Protein AF-A0A9D2GCF8-F1 (afdb_monomer_lite)

pLDDT: mean 75.73, std 9.66, range [48.28, 87.31]

Secondary structure (DSSP, 8-state):
-HHHHHHHHHHHHHHHHHHHHHHHHHHHHHHHHHHHHHHHHTT-TTTHHHHHHHHHHHHHHHHHHHTTTS-HHHHHHHHHHHHHHHHHHHHHHHHHHTT--

Sequence (101 aa):
VGILIMIFRLEIALVILPSLIGVAVVASAALCIMASLRYRELRVSSWWLPLIAGAVALTVAILIFLNLSSTVSLLTRIIGFYCIIFSGIRFGECCTVKKYL

Foldseek 3Di:
DVVVVVVVVVVVCLLVVLLVVLVVLLVQLVVLLVQLVVCVVVVQPVSCLSNVLSVLSNVLSVVSVVCSVPDPVVNVVSVVVNVVVSVVSVVVVVVSVVVVD

Structure (mmCIF, N/CA/C/O backbone):
data_AF-A0A9D2GCF8-F1
#
_entry.id   AF-A0A9D2GCF8-F1
#
loop_
_atom_site.group_PDB
_atom_site.id
_atom_site.type_symbol
_atom_site.label_atom_id
_atom_site.label_alt_id
_atom_site.label_comp_id
_atom_site.label_asym_id
_atom_site.label_entity_id
_atom_site.label_seq_id
_atom_site.pdbx_PDB_ins_code
_atom_site.Cartn_x
_atom_site.Cartn_y
_atom_site.Cartn_z
_atom_site.occupancy
_atom_site.B_iso_or_equiv
_atom_site.auth_seq_id
_atom_site.auth_comp_id
_atom_site.auth_asym_id
_atom_site.auth_atom_id
_atom_site.pdbx_PDB_model_num
ATOM 1 N N . VAL A 1 1 ? -18.635 3.786 36.631 1.00 55.50 1 VAL A N 1
ATOM 2 C CA . VAL A 1 1 ? -18.208 4.909 35.754 1.00 55.50 1 VAL A CA 1
ATOM 3 C C . VAL A 1 1 ? -16.854 4.648 35.091 1.00 55.50 1 VAL A C 1
ATOM 5 O O . VAL A 1 1 ? -16.808 4.675 33.872 1.00 55.50 1 VAL A O 1
ATOM 8 N N . GLY A 1 2 ? -15.787 4.302 35.830 1.00 55.91 2 GLY A N 1
ATOM 9 C CA . GLY A 1 2 ? -14.452 4.059 35.240 1.00 55.91 2 GLY A CA 1
ATOM 10 C C . GLY A 1 2 ? -14.394 2.982 34.142 1.00 55.91 2 GLY A C 1
ATOM 11 O O . GLY A 1 2 ? -13.805 3.212 33.093 1.00 55.91 2 GLY A O 1
ATOM 12 N N . ILE A 1 3 ? -15.084 1.852 34.328 1.00 58.22 3 ILE A N 1
ATOM 13 C CA . ILE A 1 3 ? -15.137 0.752 33.341 1.00 58.22 3 ILE A CA 1
ATOM 14 C C . ILE A 1 3 ? -15.887 1.178 32.065 1.00 58.22 3 ILE A C 1
ATOM 16 O O . ILE A 1 3 ? -15.473 0.846 30.960 1.00 58.22 3 ILE A O 1
ATOM 20 N N . LEU A 1 4 ? -16.941 1.989 32.206 1.00 53.59 4 LEU A N 1
ATOM 21 C CA . LEU A 1 4 ? -17.737 2.499 31.083 1.00 53.59 4 LEU A CA 1
ATOM 22 C C . LEU A 1 4 ? -16.925 3.468 30.205 1.00 53.59 4 LEU A C 1
ATOM 24 O O . LEU A 1 4 ? -17.010 3.414 28.983 1.00 53.59 4 LEU A O 1
ATOM 28 N N . ILE A 1 5 ? -16.090 4.311 30.828 1.00 57.88 5 ILE A N 1
ATOM 29 C CA . ILE A 1 5 ? -15.179 5.237 30.133 1.00 57.88 5 ILE A CA 1
ATOM 30 C C . ILE A 1 5 ? -14.074 4.467 29.394 1.00 57.88 5 ILE A C 1
ATOM 32 O O . ILE A 1 5 ? -13.685 4.848 28.289 1.00 57.88 5 ILE A O 1
ATOM 36 N N . MET A 1 6 ? -13.583 3.372 29.981 1.00 55.50 6 MET A N 1
ATOM 37 C CA . MET A 1 6 ? -12.583 2.505 29.352 1.00 55.50 6 MET A CA 1
ATOM 38 C C . MET A 1 6 ? -13.138 1.802 28.107 1.00 55.50 6 MET A C 1
ATOM 40 O O . MET A 1 6 ? -12.463 1.781 27.082 1.00 55.50 6 MET A O 1
ATOM 44 N N . ILE A 1 7 ? -14.376 1.301 28.169 1.00 61.22 7 ILE A N 1
ATOM 45 C CA . ILE A 1 7 ? -15.059 0.659 27.033 1.00 61.22 7 ILE A CA 1
ATOM 46 C C . ILE A 1 7 ? -15.304 1.670 25.906 1.00 61.22 7 ILE A C 1
ATOM 48 O O . ILE A 1 7 ? -14.972 1.389 24.758 1.00 61.22 7 ILE A O 1
ATOM 52 N N . PHE A 1 8 ? -15.770 2.881 26.233 1.00 59.38 8 PHE A N 1
ATOM 53 C CA . PHE A 1 8 ? -15.999 3.931 25.234 1.00 59.38 8 PHE A CA 1
ATOM 54 C C . PHE A 1 8 ? -14.710 4.342 24.509 1.00 59.38 8 PHE A C 1
ATOM 56 O O . PHE A 1 8 ? -14.697 4.518 23.292 1.00 59.38 8 PHE A O 1
ATOM 63 N N . ARG A 1 9 ? -13.588 4.463 25.234 1.00 61.75 9 ARG A N 1
ATOM 64 C CA . ARG A 1 9 ? -12.283 4.726 24.605 1.00 61.75 9 ARG A CA 1
ATOM 65 C C . ARG A 1 9 ? -11.789 3.556 23.760 1.00 61.75 9 ARG A C 1
ATOM 67 O O . ARG A 1 9 ? -11.130 3.799 22.750 1.00 61.75 9 ARG A O 1
ATOM 74 N N . LEU A 1 10 ? -12.088 2.324 24.163 1.00 62.72 10 LEU A N 1
ATOM 75 C CA . LEU A 1 10 ? -11.687 1.127 23.435 1.00 62.72 10 LEU A CA 1
ATOM 76 C C . LEU A 1 10 ? -12.417 1.032 22.089 1.00 62.72 10 LEU A C 1
ATOM 78 O O . LEU A 1 10 ? -11.768 0.802 21.077 1.00 62.72 10 LEU A O 1
ATOM 82 N N . GLU A 1 11 ? -13.724 1.296 22.048 1.00 64.44 11 GLU A N 1
ATOM 83 C CA . GLU A 1 11 ? -14.494 1.311 20.795 1.00 64.44 11 GLU A CA 1
ATOM 84 C C . GLU A 1 11 ? -14.005 2.393 19.826 1.00 64.44 11 GLU A C 1
ATOM 86 O O . GLU A 1 11 ? -13.805 2.127 18.641 1.00 64.44 11 GLU A O 1
ATOM 91 N N . ILE A 1 12 ? -13.713 3.594 20.334 1.00 68.12 12 ILE A N 1
ATOM 92 C CA . ILE A 1 12 ? -13.147 4.680 19.524 1.00 68.12 12 ILE A CA 1
ATOM 93 C C . ILE A 1 12 ? -11.768 4.281 18.969 1.00 68.12 12 ILE A C 1
ATOM 95 O O . ILE A 1 12 ? -11.485 4.493 17.788 1.00 68.12 12 ILE A O 1
ATOM 99 N N . ALA A 1 13 ? -10.912 3.666 19.790 1.00 68.12 13 ALA A N 1
ATOM 100 C CA . ALA A 1 13 ? -9.604 3.180 19.354 1.00 68.12 13 ALA A CA 1
ATOM 101 C C . ALA A 1 13 ? -9.723 2.069 18.296 1.00 68.12 13 ALA A C 1
ATOM 103 O O . ALA A 1 13 ? -8.940 2.047 17.345 1.00 68.12 13 ALA A O 1
ATOM 104 N N . LEU A 1 14 ? -10.725 1.194 18.421 1.00 69.62 14 LEU A N 1
ATOM 105 C CA . LEU A 1 14 ? -10.994 0.124 17.462 1.00 69.62 14 LEU A CA 1
ATOM 106 C C . LEU A 1 14 ? -11.399 0.635 16.075 1.00 69.62 14 LEU A C 1
ATOM 108 O O . LEU A 1 14 ? -11.180 -0.083 15.110 1.00 69.62 14 LEU A O 1
ATOM 112 N N . VAL A 1 15 ? -11.948 1.846 15.956 1.00 71.75 15 VAL A N 1
ATOM 113 C CA . VAL A 1 15 ? -12.358 2.441 14.667 1.00 71.75 15 VAL A CA 1
ATOM 114 C C . VAL A 1 15 ? -11.282 3.371 14.096 1.00 71.75 15 VAL A C 1
ATOM 116 O O . VAL A 1 15 ? -11.010 3.377 12.890 1.00 71.75 15 VAL A O 1
ATOM 119 N N . ILE A 1 16 ? -10.622 4.147 14.959 1.00 78.12 16 ILE A N 1
ATOM 120 C CA . ILE A 1 16 ? -9.574 5.094 14.550 1.00 78.12 16 ILE A CA 1
ATOM 121 C C . ILE A 1 16 ? -8.330 4.362 14.032 1.00 78.12 16 ILE A 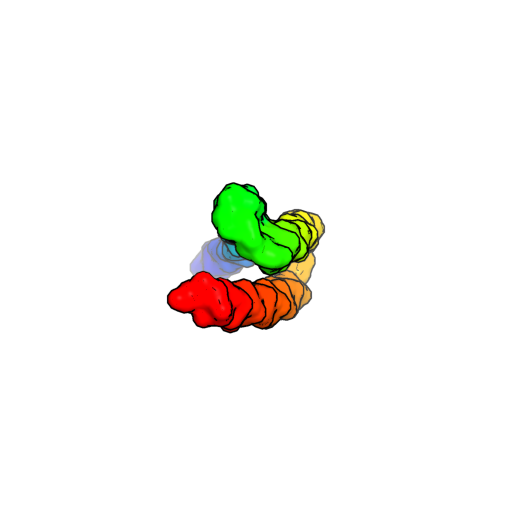C 1
ATOM 123 O O . ILE A 1 16 ? -7.693 4.807 13.081 1.00 78.12 16 ILE A O 1
ATOM 127 N N . LEU A 1 17 ? -7.972 3.226 14.629 1.00 77.81 17 LEU A N 1
ATOM 128 C CA . LEU A 1 17 ? -6.736 2.529 14.283 1.00 77.81 17 LEU A CA 1
ATOM 129 C C . LEU A 1 17 ? -6.789 1.887 12.875 1.00 77.81 17 LEU A C 1
ATOM 131 O O . LEU A 1 17 ? -5.885 2.144 12.078 1.00 77.81 17 LEU A O 1
ATOM 135 N N . PRO A 1 18 ? -7.858 1.160 12.490 1.00 79.00 18 PRO A N 1
ATOM 136 C CA . PRO A 1 18 ? -8.086 0.710 11.114 1.00 79.00 18 PRO A CA 1
ATOM 137 C C . PRO A 1 18 ? -8.125 1.829 10.085 1.00 79.00 18 PRO A C 1
ATOM 139 O O . PRO A 1 18 ? -7.564 1.686 9.003 1.00 79.00 18 PRO A O 1
ATOM 142 N N . SER A 1 19 ? -8.795 2.937 10.409 1.00 79.75 19 SER A N 1
ATOM 143 C CA . SER A 1 19 ? -8.934 4.057 9.478 1.00 79.75 19 SER A CA 1
ATOM 144 C C . SER A 1 19 ? -7.594 4.750 9.243 1.00 79.75 19 SER A C 1
ATOM 146 O O . SER A 1 19 ? -7.254 5.020 8.092 1.00 79.75 19 SER A O 1
ATOM 148 N N . LEU A 1 20 ? -6.781 4.937 10.288 1.00 84.56 20 LEU A N 1
ATOM 149 C CA . LEU A 1 20 ? -5.418 5.453 10.157 1.00 84.56 20 LEU A CA 1
ATOM 150 C C . LEU A 1 20 ? -4.550 4.541 9.275 1.00 84.56 20 LEU A C 1
ATOM 152 O O . LEU A 1 20 ? -3.837 5.028 8.396 1.00 84.56 20 LEU A O 1
ATOM 156 N N . ILE A 1 21 ? -4.647 3.220 9.463 1.00 84.38 21 ILE A N 1
ATOM 157 C CA . ILE A 1 21 ? -3.947 2.241 8.620 1.00 84.38 21 ILE A CA 1
ATOM 158 C C . ILE A 1 21 ? -4.449 2.326 7.175 1.00 84.38 21 ILE A C 1
ATOM 160 O O . ILE A 1 21 ? -3.634 2.390 6.261 1.00 84.38 21 ILE A O 1
ATOM 164 N N . GLY A 1 22 ? -5.763 2.389 6.953 1.00 84.06 22 GLY A N 1
ATOM 165 C CA . GLY A 1 22 ? -6.352 2.551 5.623 1.00 84.06 22 GLY A CA 1
ATOM 166 C C . GLY A 1 22 ? -5.803 3.780 4.896 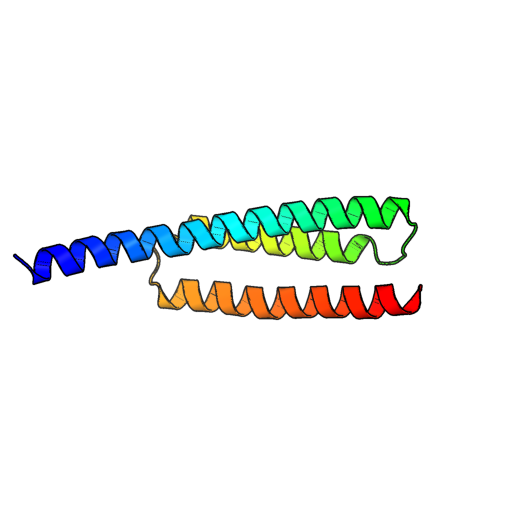1.00 84.06 22 GLY A C 1
ATOM 167 O O . GLY A 1 22 ? -5.354 3.668 3.757 1.00 84.06 22 GLY A O 1
ATOM 168 N N . VAL A 1 23 ? -5.736 4.931 5.574 1.00 85.56 23 VAL A N 1
ATOM 169 C CA . VAL A 1 23 ? -5.144 6.164 5.024 1.00 85.56 23 VAL A CA 1
ATOM 170 C C . VAL A 1 23 ? -3.658 5.983 4.699 1.00 85.56 23 VAL A C 1
ATOM 172 O O . VAL A 1 23 ? -3.216 6.374 3.617 1.00 85.56 23 VAL A O 1
ATOM 175 N N . ALA A 1 24 ? -2.885 5.350 5.585 1.00 84.31 24 ALA A N 1
ATOM 176 C CA . ALA A 1 24 ? -1.471 5.069 5.334 1.00 84.31 24 ALA A CA 1
ATOM 177 C C . ALA A 1 24 ? -1.272 4.149 4.114 1.00 84.31 24 ALA A C 1
ATOM 179 O O . ALA A 1 24 ? -0.370 4.371 3.302 1.00 84.31 24 ALA A O 1
ATOM 180 N N . VAL A 1 25 ? -2.143 3.152 3.935 1.00 86.50 25 VAL A N 1
ATOM 181 C CA . VAL A 1 25 ? -2.121 2.256 2.772 1.00 86.50 25 VAL A CA 1
ATOM 182 C C . VAL A 1 25 ? -2.454 3.023 1.486 1.00 86.50 25 VAL A C 1
ATOM 184 O O . VAL A 1 25 ? -1.748 2.860 0.490 1.00 86.50 25 VAL A O 1
ATOM 187 N N . VAL A 1 26 ? -3.436 3.930 1.498 1.00 87.31 26 VAL A N 1
ATOM 188 C CA . VAL A 1 26 ? -3.724 4.807 0.343 1.00 87.31 26 VAL A CA 1
ATOM 189 C C . VAL A 1 26 ? -2.515 5.679 -0.009 1.00 87.31 26 VAL A C 1
ATOM 191 O O . VAL A 1 26 ? -2.135 5.764 -1.178 1.00 87.31 26 VAL A O 1
ATOM 194 N N . ALA A 1 27 ? -1.861 6.281 0.988 1.00 87.31 27 ALA A N 1
ATOM 195 C CA . ALA A 1 27 ? -0.648 7.066 0.766 1.00 87.31 27 ALA A CA 1
ATOM 196 C C . ALA A 1 27 ? 0.476 6.212 0.150 1.00 87.31 27 ALA A C 1
ATOM 198 O O . ALA A 1 27 ? 1.162 6.653 -0.774 1.00 87.31 27 ALA A O 1
ATOM 199 N N . SER A 1 28 ? 0.628 4.960 0.597 1.00 83.38 28 SER A N 1
ATOM 200 C CA . SER A 1 28 ? 1.599 4.027 0.016 1.00 83.38 28 SER A CA 1
ATOM 201 C C . SER A 1 28 ? 1.293 3.691 -1.450 1.00 83.38 28 SER A C 1
ATOM 203 O O . SER A 1 28 ? 2.214 3.653 -2.267 1.00 83.38 28 SER A O 1
ATOM 205 N N . ALA A 1 29 ? 0.013 3.553 -1.815 1.00 86.06 29 ALA A N 1
ATOM 206 C CA . ALA A 1 29 ? -0.410 3.349 -3.198 1.00 86.06 29 ALA A CA 1
ATOM 207 C C . ALA A 1 29 ? -0.033 4.547 -4.084 1.00 86.06 29 ALA A C 1
ATOM 209 O O . ALA A 1 29 ? 0.530 4.365 -5.164 1.00 86.06 29 ALA A O 1
ATOM 210 N N . ALA A 1 30 ? -0.263 5.774 -3.603 1.00 84.38 30 ALA A N 1
ATOM 211 C CA . ALA A 1 30 ? 0.116 6.994 -4.314 1.00 84.38 30 ALA A CA 1
ATOM 212 C C . ALA A 1 30 ? 1.638 7.096 -4.523 1.00 84.38 30 ALA A C 1
ATOM 214 O O . ALA A 1 30 ? 2.097 7.400 -5.626 1.00 84.38 30 ALA A O 1
ATOM 215 N N . LEU A 1 31 ? 2.433 6.773 -3.495 1.00 83.88 31 LEU A N 1
ATOM 216 C CA . LEU A 1 31 ? 3.897 6.716 -3.599 1.00 83.88 31 LEU A CA 1
ATOM 217 C C . LEU A 1 31 ? 4.362 5.678 -4.630 1.00 83.88 31 LEU A C 1
ATOM 219 O O . LEU A 1 31 ? 5.285 5.947 -5.397 1.00 83.88 31 LEU A O 1
ATOM 223 N N . CYS A 1 32 ? 3.724 4.508 -4.678 1.00 83.50 32 CYS A N 1
ATOM 224 C CA . CYS A 1 32 ? 3.999 3.474 -5.675 1.00 83.50 32 CYS A CA 1
ATOM 225 C C . CYS A 1 32 ? 3.686 3.947 -7.103 1.00 83.50 32 CYS A C 1
ATOM 227 O O . CYS A 1 32 ? 4.497 3.747 -8.006 1.00 83.50 32 CYS A O 1
ATOM 229 N N . ILE A 1 33 ? 2.570 4.650 -7.312 1.00 83.38 33 ILE A N 1
ATOM 230 C CA . ILE A 1 33 ? 2.235 5.226 -8.622 1.00 83.38 33 ILE A CA 1
ATOM 231 C C . ILE A 1 33 ? 3.292 6.256 -9.040 1.00 83.38 33 ILE A C 1
ATOM 233 O O . ILE A 1 33 ? 3.820 6.170 -10.150 1.00 83.38 33 ILE A O 1
ATOM 237 N N . MET A 1 34 ? 3.681 7.172 -8.148 1.00 83.44 34 MET A N 1
ATOM 238 C CA . MET A 1 34 ? 4.744 8.145 -8.435 1.00 83.44 34 MET A CA 1
ATOM 239 C C . MET A 1 34 ? 6.090 7.467 -8.739 1.00 83.44 34 MET A C 1
ATOM 241 O O . MET A 1 34 ? 6.782 7.865 -9.676 1.00 83.44 34 MET A O 1
ATOM 245 N N . ALA A 1 35 ? 6.445 6.405 -8.009 1.00 80.31 35 ALA A N 1
ATOM 246 C CA . ALA A 1 35 ? 7.647 5.6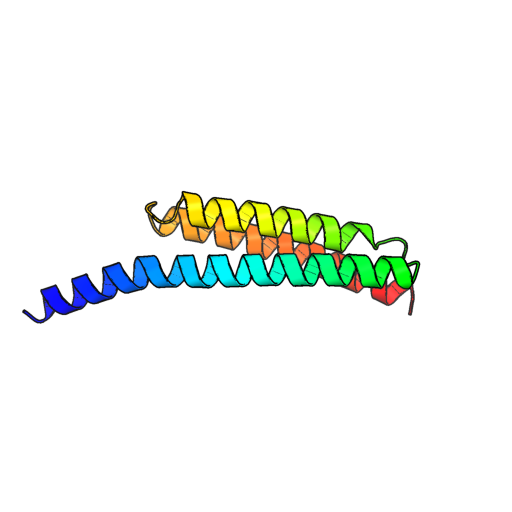17 -8.281 1.00 80.31 35 ALA A CA 1
ATOM 247 C C . ALA A 1 35 ? 7.602 4.952 -9.668 1.00 80.31 35 ALA A C 1
ATOM 249 O O . ALA A 1 35 ? 8.604 4.970 -10.381 1.00 80.31 35 ALA A O 1
ATOM 250 N N . SER A 1 36 ? 6.442 4.435 -10.087 1.00 81.94 36 SER A N 1
ATOM 251 C CA . SER A 1 36 ? 6.271 3.825 -11.414 1.00 81.94 36 SER A CA 1
ATOM 252 C C . SER A 1 36 ? 6.484 4.817 -12.558 1.00 81.94 36 SER A C 1
ATOM 254 O O . SER A 1 36 ? 7.161 4.493 -13.536 1.00 81.94 36 SER A O 1
ATOM 256 N N . LEU A 1 37 ? 5.983 6.049 -12.413 1.00 82.88 37 LEU A N 1
ATOM 257 C CA . LEU A 1 37 ? 6.185 7.116 -13.394 1.00 82.88 37 LEU A CA 1
ATOM 258 C C . LEU A 1 37 ? 7.665 7.485 -13.494 1.00 82.88 37 LEU A C 1
ATOM 260 O O . LEU A 1 37 ? 8.216 7.547 -14.591 1.00 82.88 37 LEU A O 1
A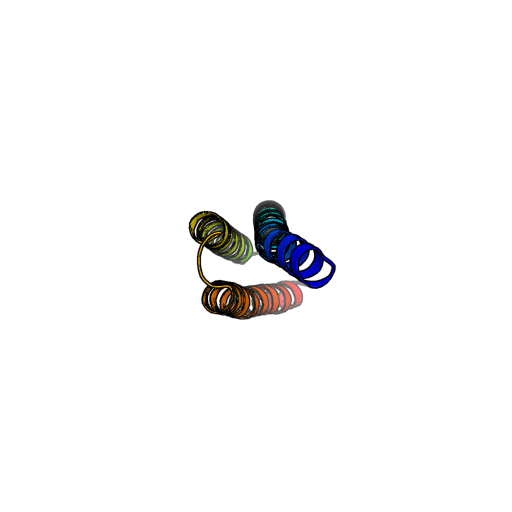TOM 264 N N . ARG A 1 38 ? 8.339 7.613 -12.348 1.00 80.62 38 ARG A N 1
ATOM 265 C CA . ARG A 1 38 ? 9.773 7.906 -12.303 1.00 80.62 38 ARG A CA 1
ATOM 266 C C . ARG A 1 38 ? 10.615 6.782 -12.923 1.00 80.62 38 ARG A C 1
ATOM 268 O O . ARG A 1 38 ? 11.558 7.051 -13.660 1.00 80.62 38 ARG A O 1
ATOM 275 N N . TYR A 1 39 ? 10.275 5.515 -12.681 1.00 81.12 39 TYR A N 1
ATOM 276 C CA . TYR A 1 39 ? 10.957 4.373 -13.311 1.00 81.12 39 TYR A CA 1
ATOM 277 C C . TYR A 1 39 ? 10.727 4.300 -14.819 1.00 81.12 39 TYR A C 1
ATOM 279 O O . TYR A 1 39 ? 11.630 3.888 -15.552 1.00 81.12 39 TYR A O 1
ATOM 287 N N . ARG A 1 40 ? 9.555 4.737 -15.291 1.00 77.69 40 ARG A N 1
ATOM 288 C CA . ARG A 1 40 ? 9.265 4.866 -16.721 1.00 77.69 40 ARG A CA 1
ATOM 289 C C . ARG A 1 40 ? 10.158 5.918 -17.380 1.00 77.69 40 ARG A C 1
ATOM 291 O O . ARG A 1 40 ? 10.690 5.656 -18.456 1.00 77.69 40 ARG A O 1
ATOM 298 N N . GLU A 1 41 ? 10.367 7.063 -16.732 1.00 80.38 41 GLU A N 1
ATOM 299 C CA . GLU A 1 41 ? 11.294 8.105 -17.206 1.00 80.38 41 GLU A CA 1
ATOM 300 C C . GLU A 1 41 ? 12.744 7.601 -17.261 1.00 80.38 41 GLU A C 1
ATOM 302 O O . GLU A 1 41 ? 13.450 7.835 -18.239 1.00 80.38 41 GLU A O 1
ATOM 307 N N . LEU A 1 42 ? 13.162 6.825 -16.258 1.00 77.38 42 LEU A N 1
ATOM 308 C CA . LEU A 1 42 ? 14.494 6.216 -16.167 1.00 77.38 42 LEU A CA 1
ATOM 309 C C . LEU A 1 42 ? 14.690 4.987 -17.085 1.00 77.38 42 LEU A C 1
ATOM 311 O O . LEU A 1 42 ? 15.740 4.352 -17.025 1.00 77.38 42 LEU A O 1
ATOM 315 N N . ARG A 1 43 ? 13.698 4.624 -17.919 1.00 74.88 43 ARG A N 1
ATOM 316 C CA . ARG A 1 43 ? 13.690 3.420 -18.782 1.00 74.88 43 ARG A CA 1
ATOM 317 C C . ARG A 1 43 ? 14.047 2.118 -18.047 1.00 74.88 43 ARG A C 1
ATOM 319 O O . ARG A 1 43 ? 14.590 1.185 -18.641 1.00 74.88 43 ARG A O 1
ATOM 326 N N . VAL A 1 44 ? 13.713 2.019 -16.761 1.00 73.88 44 VAL A N 1
ATOM 327 C CA . VAL A 1 44 ? 13.931 0.795 -15.984 1.00 73.88 44 VAL A CA 1
ATOM 328 C C . VAL A 1 44 ? 12.916 -0.246 -16.447 1.00 73.88 44 VAL A C 1
ATOM 330 O O . VAL A 1 44 ? 11.713 -0.020 -16.359 1.00 73.88 44 VAL A O 1
ATOM 333 N N . SER A 1 45 ? 13.384 -1.411 -16.907 1.00 73.94 45 SER A N 1
ATOM 334 C CA . SER A 1 45 ? 12.523 -2.496 -17.419 1.00 73.94 45 SER A CA 1
ATOM 335 C C . SER A 1 45 ? 11.411 -2.900 -16.431 1.00 73.94 45 SER A C 1
ATOM 337 O O . SER A 1 45 ? 10.306 -3.254 -16.823 1.00 73.94 45 SER A O 1
ATOM 339 N N . SER A 1 46 ? 11.665 -2.756 -15.126 1.00 74.50 46 SER A N 1
ATOM 340 C CA . SER A 1 46 ? 10.722 -3.092 -14.050 1.00 74.50 46 SER A CA 1
ATOM 341 C C . SER A 1 46 ? 9.785 -1.963 -13.605 1.00 74.50 46 SER A C 1
ATOM 343 O O . SER A 1 46 ? 9.223 -2.043 -12.517 1.00 74.50 46 SER A O 1
ATOM 345 N N . TRP A 1 47 ? 9.555 -0.935 -14.427 1.00 77.81 47 TRP A N 1
ATOM 346 C CA . TRP A 1 47 ? 8.619 0.165 -14.127 1.00 77.81 47 TRP A CA 1
ATOM 347 C C . TRP A 1 47 ? 7.183 -0.294 -13.796 1.00 77.81 47 TRP A C 1
ATOM 349 O O . TRP A 1 47 ? 6.458 0.398 -13.085 1.00 77.81 47 TRP A O 1
ATOM 359 N N . TRP A 1 48 ? 6.779 -1.475 -14.271 1.00 77.31 48 TRP A N 1
ATOM 360 C CA . TRP A 1 48 ? 5.470 -2.085 -14.020 1.00 77.31 48 TRP A CA 1
ATOM 361 C C . TRP A 1 48 ? 5.274 -2.652 -12.601 1.00 77.31 48 TRP A C 1
ATOM 363 O O . TRP A 1 48 ? 4.142 -2.764 -12.136 1.00 77.31 48 TRP A O 1
ATOM 373 N N . LEU A 1 49 ? 6.355 -2.979 -11.884 1.00 80.44 49 LEU A N 1
ATOM 374 C CA . LEU A 1 49 ? 6.320 -3.598 -10.556 1.00 80.44 49 LEU A CA 1
ATOM 375 C C . LEU A 1 49 ? 5.705 -2.661 -9.507 1.00 80.44 49 LEU A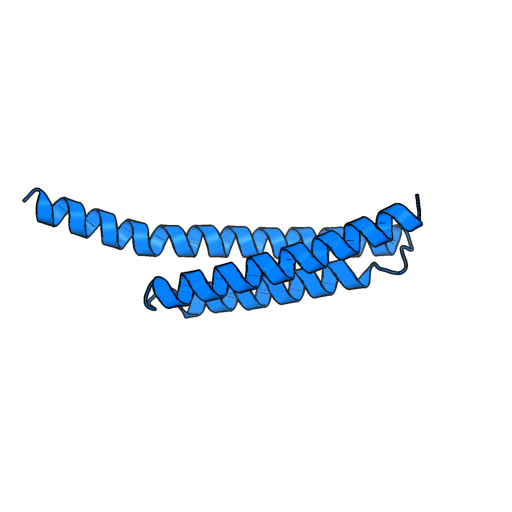 C 1
ATOM 377 O O . LEU A 1 49 ? 4.769 -3.083 -8.823 1.00 80.44 49 LEU A O 1
ATOM 381 N N . PRO A 1 50 ? 6.150 -1.392 -9.394 1.00 80.69 50 PRO A N 1
ATOM 382 C CA . PRO A 1 50 ? 5.534 -0.451 -8.462 1.00 80.69 50 PRO A CA 1
ATOM 383 C C . PRO A 1 50 ? 4.077 -0.160 -8.817 1.00 80.69 50 PRO A C 1
ATOM 385 O O . PRO A 1 50 ? 3.277 0.128 -7.934 1.00 80.69 50 PRO A O 1
ATOM 388 N N . LEU A 1 51 ? 3.704 -0.274 -10.093 1.00 82.69 51 LEU A N 1
ATOM 389 C CA . LEU A 1 51 ? 2.331 -0.057 -10.541 1.00 82.69 51 LEU A CA 1
ATOM 390 C C . LEU A 1 51 ? 1.402 -1.173 -10.032 1.00 82.69 51 LEU A C 1
ATOM 392 O O . LEU A 1 51 ? 0.335 -0.888 -9.489 1.00 82.69 51 LEU A O 1
ATOM 396 N N . ILE A 1 52 ? 1.852 -2.432 -10.098 1.00 83.12 52 ILE A N 1
ATOM 397 C CA . ILE A 1 52 ? 1.154 -3.581 -9.495 1.00 83.12 52 ILE A CA 1
ATOM 398 C C . ILE A 1 52 ? 1.106 -3.439 -7.967 1.00 83.12 52 ILE A C 1
ATOM 400 O O . ILE A 1 52 ? 0.048 -3.634 -7.369 1.00 83.12 52 ILE A O 1
ATOM 404 N N . ALA A 1 53 ? 2.212 -3.038 -7.330 1.00 82.06 53 ALA A N 1
ATOM 405 C CA . ALA A 1 53 ? 2.258 -2.805 -5.884 1.00 82.06 53 ALA A CA 1
ATOM 406 C C . ALA A 1 53 ? 1.225 -1.754 -5.440 1.00 82.06 53 ALA A C 1
ATOM 408 O O . ALA A 1 53 ? 0.501 -1.962 -4.466 1.00 82.06 53 ALA A O 1
ATOM 409 N N . GLY A 1 54 ? 1.117 -0.652 -6.191 1.00 83.81 54 GLY A N 1
ATOM 410 C CA . GLY A 1 54 ? 0.136 0.403 -5.954 1.00 83.81 54 GLY A CA 1
ATOM 411 C C . GLY A 1 54 ? -1.307 -0.074 -6.129 1.00 83.81 54 GLY A C 1
ATOM 412 O O . GLY A 1 54 ? -2.154 0.239 -5.297 1.00 83.81 54 GLY A O 1
ATOM 413 N N . ALA A 1 55 ? -1.589 -0.881 -7.155 1.00 86.56 55 ALA A N 1
ATOM 414 C CA . ALA A 1 55 ? -2.922 -1.441 -7.382 1.00 86.56 55 ALA A CA 1
ATOM 415 C C . ALA A 1 55 ? -3.359 -2.399 -6.255 1.00 86.56 55 ALA A C 1
ATOM 417 O O . ALA A 1 55 ? -4.503 -2.341 -5.791 1.00 86.56 55 ALA A O 1
ATOM 418 N N . VAL A 1 56 ? -2.443 -3.242 -5.763 1.00 85.00 56 VAL A N 1
ATOM 419 C CA . VAL A 1 56 ? -2.705 -4.138 -4.624 1.00 85.00 56 VAL A CA 1
ATOM 420 C C . VAL A 1 56 ? -2.946 -3.330 -3.348 1.00 85.00 56 VAL A C 1
ATOM 422 O O . VAL A 1 56 ? -3.919 -3.586 -2.641 1.00 85.00 56 VAL A O 1
ATOM 425 N N . ALA A 1 57 ? -2.118 -2.315 -3.084 1.00 83.81 57 ALA A N 1
ATOM 426 C CA . ALA A 1 57 ? -2.295 -1.397 -1.959 1.00 83.81 57 ALA A CA 1
ATOM 427 C C . ALA A 1 57 ? -3.666 -0.713 -1.981 1.00 83.81 57 ALA A C 1
ATOM 429 O O . ALA A 1 57 ? -4.374 -0.700 -0.976 1.00 83.81 57 ALA A O 1
ATOM 430 N N . LEU A 1 58 ? -4.086 -0.214 -3.142 1.00 85.88 58 LEU A N 1
ATOM 431 C CA . LEU A 1 58 ? -5.376 0.449 -3.300 1.00 85.88 58 LEU A CA 1
ATOM 432 C C . LEU A 1 58 ? -6.551 -0.515 -3.074 1.00 85.88 58 LEU A C 1
ATOM 434 O O . LEU A 1 58 ? -7.504 -0.175 -2.375 1.00 85.88 58 LEU A O 1
ATOM 438 N N . THR A 1 59 ? -6.446 -1.744 -3.584 1.00 86.12 59 THR A N 1
ATOM 439 C CA . THR A 1 59 ? -7.446 -2.799 -3.353 1.00 86.12 59 THR A CA 1
ATOM 440 C C . THR A 1 59 ? -7.582 -3.117 -1.864 1.00 86.12 59 THR A C 1
ATOM 442 O O . THR A 1 59 ? -8.695 -3.201 -1.348 1.00 86.12 59 THR A O 1
ATOM 445 N N . VAL A 1 60 ? -6.462 -3.238 -1.145 1.00 83.81 60 VAL A N 1
ATOM 446 C CA . VAL A 1 60 ? -6.467 -3.501 0.300 1.00 83.81 60 VAL A CA 1
ATOM 447 C C . VAL A 1 60 ? -7.009 -2.317 1.093 1.00 83.81 60 VAL A C 1
ATOM 449 O O . VAL A 1 60 ? -7.784 -2.531 2.021 1.00 83.81 60 VAL A O 1
ATOM 452 N N . ALA A 1 61 ? -6.671 -1.080 0.724 1.00 83.50 61 ALA A N 1
ATOM 453 C CA . ALA A 1 61 ? -7.240 0.104 1.360 1.00 83.50 61 ALA A CA 1
ATOM 454 C C . ALA A 1 61 ? -8.772 0.107 1.269 1.00 83.50 61 ALA A C 1
ATOM 456 O O . ALA A 1 61 ? -9.445 0.277 2.284 1.00 83.50 61 ALA A O 1
ATOM 457 N N . ILE A 1 62 ? -9.325 -0.158 0.080 1.00 85.31 62 ILE A N 1
ATOM 458 C CA . ILE A 1 62 ? -10.777 -0.276 -0.117 1.00 85.31 62 ILE A CA 1
ATOM 459 C C . ILE A 1 62 ? -11.347 -1.380 0.781 1.00 85.31 62 ILE A C 1
ATOM 461 O O . ILE A 1 62 ? -12.359 -1.176 1.447 1.00 85.31 62 ILE A O 1
ATOM 465 N N . LEU A 1 63 ? -10.675 -2.529 0.854 1.00 82.94 63 LEU A N 1
ATOM 466 C CA . LEU A 1 63 ? -11.107 -3.667 1.665 1.00 82.94 63 LEU A CA 1
ATOM 467 C C . LEU A 1 63 ? -11.124 -3.346 3.168 1.00 82.94 63 LEU A C 1
ATOM 469 O O . LEU A 1 63 ? -12.050 -3.769 3.861 1.00 82.94 63 LEU A O 1
ATOM 473 N N . ILE A 1 64 ? -10.149 -2.567 3.652 1.00 82.44 64 ILE A N 1
ATOM 474 C CA . ILE A 1 64 ? -10.102 -2.050 5.027 1.00 82.44 64 ILE A CA 1
ATOM 475 C C . ILE A 1 64 ? -11.294 -1.123 5.275 1.00 82.44 64 ILE A C 1
ATOM 477 O O . ILE A 1 64 ? -12.004 -1.316 6.258 1.00 82.44 64 ILE A O 1
ATOM 481 N N . PHE A 1 65 ? -11.560 -0.168 4.375 1.00 82.31 65 PHE A N 1
ATOM 482 C CA . PHE A 1 65 ? -12.669 0.777 4.536 1.00 82.31 65 PHE A CA 1
ATOM 483 C C . PHE A 1 65 ? -14.047 0.108 4.478 1.00 82.31 65 PHE A C 1
ATOM 485 O O . PHE A 1 65 ? -14.927 0.461 5.259 1.00 82.31 65 PHE A O 1
ATOM 492 N N . LEU A 1 66 ? -14.231 -0.895 3.614 1.00 82.50 66 LEU A N 1
ATOM 493 C CA . LEU A 1 66 ? -15.481 -1.657 3.527 1.00 82.50 66 LEU A CA 1
ATOM 494 C C . LEU A 1 66 ? -15.718 -2.556 4.748 1.00 82.50 66 LEU A C 1
ATOM 496 O O . LEU A 1 66 ? -16.863 -2.824 5.097 1.00 82.50 66 LEU A O 1
ATOM 500 N N . ASN A 1 67 ? -14.651 -3.009 5.409 1.00 79.81 67 ASN A N 1
ATOM 501 C CA . ASN A 1 67 ? -14.725 -3.897 6.570 1.00 79.81 67 ASN A CA 1
ATOM 502 C C . ASN A 1 67 ? -14.427 -3.178 7.892 1.00 79.81 67 ASN A C 1
ATOM 504 O O . ASN A 1 67 ? -14.078 -3.833 8.872 1.00 79.81 67 ASN A O 1
ATOM 508 N N . LEU A 1 68 ? -14.594 -1.851 7.955 1.00 69.06 68 LEU A N 1
ATOM 509 C CA . LEU A 1 68 ? -14.300 -1.064 9.161 1.00 69.06 68 LEU A CA 1
ATOM 510 C C . LEU A 1 68 ? -15.121 -1.511 10.386 1.00 69.06 68 LEU A C 1
ATOM 512 O O . LEU A 1 68 ? -14.667 -1.372 11.516 1.00 69.06 68 LEU A O 1
ATOM 516 N N . SER A 1 69 ? -16.319 -2.056 10.152 1.00 66.81 69 SER A N 1
ATOM 517 C CA . SER A 1 69 ? -17.222 -2.576 11.188 1.00 66.81 69 SER A CA 1
ATOM 518 C C . SER A 1 69 ? -17.014 -4.068 11.501 1.00 66.81 69 SER A C 1
ATOM 520 O O . SER A 1 69 ? -17.691 -4.602 12.381 1.00 66.81 69 SER A O 1
ATOM 522 N N . SER A 1 70 ? -16.128 -4.765 10.780 1.00 66.75 70 SER A N 1
ATOM 523 C CA . SER A 1 70 ? -15.852 -6.190 11.000 1.00 66.75 70 SER A CA 1
ATOM 524 C C . SER A 1 70 ? -14.951 -6.411 12.217 1.00 66.75 70 SER A C 1
ATOM 526 O O . SER A 1 70 ? -14.192 -5.538 12.633 1.00 66.75 70 SER A O 1
ATOM 528 N N . THR A 1 71 ? -14.997 -7.621 12.782 1.00 68.62 71 THR A N 1
ATOM 529 C CA . THR A 1 71 ? -14.178 -8.009 13.938 1.00 68.62 71 THR A CA 1
ATOM 530 C C . THR A 1 71 ? -12.694 -7.723 13.686 1.00 68.62 71 THR A C 1
ATOM 532 O O . THR A 1 71 ? -12.126 -8.183 12.693 1.00 68.62 71 THR A O 1
ATOM 535 N N . VAL A 1 72 ? -12.037 -7.050 14.635 1.00 70.94 72 VAL A N 1
ATOM 536 C CA . VAL A 1 72 ? -10.597 -6.717 14.606 1.00 70.94 72 VAL A CA 1
ATOM 537 C C . VAL A 1 72 ? -9.687 -7.884 14.212 1.00 70.94 72 VAL A C 1
ATOM 539 O O . VAL A 1 72 ? -8.674 -7.674 13.549 1.00 70.94 72 VAL A O 1
ATOM 542 N N . SER A 1 73 ? -10.051 -9.125 14.547 1.00 70.69 73 SER A N 1
ATOM 543 C CA . SER A 1 73 ? -9.289 -10.323 14.170 1.00 70.69 73 SER A CA 1
ATOM 544 C C . SER A 1 73 ? -9.199 -10.539 12.650 1.00 70.69 73 SER A C 1
ATOM 546 O O . SER A 1 73 ? -8.125 -10.854 12.135 1.00 70.69 73 SER A O 1
ATOM 548 N N . LEU A 1 74 ? -10.293 -10.319 11.909 1.00 75.38 74 LEU A N 1
ATOM 549 C CA . LEU A 1 74 ? -10.308 -10.440 10.446 1.00 75.38 74 LEU A CA 1
ATOM 550 C C . LEU A 1 74 ? -9.499 -9.320 9.798 1.00 75.38 74 LEU A C 1
ATOM 552 O O . LEU A 1 74 ? -8.666 -9.578 8.929 1.00 75.38 74 LEU A O 1
ATOM 556 N N . LEU A 1 75 ? -9.695 -8.091 10.272 1.00 75.25 75 LEU A N 1
ATOM 557 C CA . LEU A 1 75 ? -9.000 -6.925 9.744 1.00 75.25 75 LEU A CA 1
ATOM 558 C C . LEU A 1 75 ? -7.478 -7.042 9.929 1.00 75.25 75 LEU A C 1
ATOM 560 O O . LEU A 1 75 ? -6.713 -6.798 8.998 1.00 75.25 75 LEU A O 1
ATOM 564 N N . THR A 1 76 ? -7.039 -7.514 11.100 1.00 77.88 76 THR A N 1
ATOM 565 C CA . THR A 1 76 ? -5.615 -7.727 11.403 1.00 77.88 76 THR A CA 1
ATOM 566 C C . THR A 1 76 ? -4.996 -8.790 10.491 1.00 77.88 76 THR A C 1
ATOM 568 O O . THR A 1 76 ? -3.865 -8.625 10.040 1.00 77.88 76 THR A O 1
ATOM 571 N N . ARG A 1 77 ? -5.735 -9.860 10.154 1.00 78.75 77 ARG A N 1
ATOM 572 C CA . ARG A 1 77 ? -5.268 -10.877 9.193 1.00 78.75 77 ARG A CA 1
ATOM 573 C C . ARG A 1 77 ? -5.107 -10.303 7.787 1.00 78.75 77 ARG A C 1
ATOM 575 O O . ARG A 1 77 ? -4.089 -10.564 7.155 1.00 78.75 77 ARG A O 1
ATOM 582 N N . ILE A 1 78 ? -6.071 -9.509 7.318 1.00 80.31 78 ILE A N 1
ATOM 583 C CA . ILE A 1 78 ? -6.025 -8.870 5.991 1.00 80.31 78 ILE A CA 1
ATOM 584 C C . ILE A 1 78 ? -4.824 -7.922 5.897 1.00 80.31 78 ILE A C 1
ATOM 586 O O . ILE A 1 78 ? -4.044 -8.002 4.948 1.00 80.31 78 ILE A O 1
ATOM 590 N N . ILE A 1 79 ? -4.631 -7.076 6.913 1.00 81.19 79 ILE A N 1
ATOM 591 C CA . ILE A 1 79 ? -3.492 -6.151 6.990 1.00 81.19 79 ILE A CA 1
ATOM 592 C C . ILE A 1 79 ? -2.167 -6.926 7.054 1.00 81.19 79 ILE A C 1
ATOM 594 O O . ILE A 1 79 ? -1.212 -6.572 6.366 1.00 81.19 79 ILE A O 1
ATOM 598 N N . GLY A 1 80 ? -2.111 -8.012 7.830 1.00 81.00 80 GLY A N 1
ATOM 599 C CA . GLY A 1 80 ? -0.931 -8.871 7.926 1.00 81.00 80 GLY A CA 1
ATOM 600 C C . GLY A 1 80 ? -0.543 -9.498 6.585 1.00 81.00 80 GLY A C 1
ATOM 601 O O . GLY A 1 80 ? 0.611 -9.393 6.169 1.00 81.00 80 GLY A O 1
ATOM 602 N N . PHE A 1 81 ? -1.509 -10.082 5.868 1.00 82.12 81 PHE A N 1
ATOM 603 C CA . PHE A 1 81 ? -1.283 -10.627 4.526 1.00 82.12 81 PHE A CA 1
ATOM 604 C C . PHE A 1 81 ? -0.798 -9.558 3.546 1.00 82.12 81 PHE A C 1
ATOM 606 O O . PHE A 1 81 ? 0.157 -9.789 2.803 1.00 82.12 81 PHE A O 1
ATOM 613 N N . TYR A 1 82 ? -1.410 -8.373 3.579 1.00 81.88 82 TYR A N 1
ATOM 614 C CA . TYR A 1 82 ? -0.982 -7.247 2.759 1.00 81.88 82 TYR A CA 1
ATOM 615 C C . TYR A 1 82 ? 0.468 -6.847 3.038 1.00 81.88 82 TYR A C 1
ATOM 617 O O . TYR A 1 82 ? 1.248 -6.717 2.097 1.00 81.88 82 TYR A O 1
ATOM 625 N N . CYS A 1 83 ? 0.859 -6.713 4.308 1.00 79.44 83 CYS A N 1
ATOM 626 C CA . CYS A 1 83 ? 2.230 -6.365 4.679 1.00 79.44 83 CYS A CA 1
ATOM 627 C C . CYS A 1 83 ? 3.256 -7.365 4.135 1.00 79.44 83 CYS A C 1
ATOM 629 O O . CYS A 1 83 ? 4.317 -6.948 3.667 1.00 79.44 83 CYS A O 1
ATOM 631 N N . ILE A 1 84 ? 2.949 -8.666 4.157 1.00 83.25 84 ILE A N 1
ATOM 632 C CA . ILE A 1 84 ? 3.844 -9.708 3.632 1.00 83.25 84 ILE A CA 1
ATOM 633 C C . ILE A 1 84 ? 3.995 -9.571 2.113 1.00 83.25 84 ILE A C 1
ATOM 635 O O . ILE A 1 84 ? 5.117 -9.507 1.610 1.00 83.25 84 ILE A O 1
ATOM 639 N N . ILE A 1 85 ? 2.877 -9.478 1.385 1.00 82.00 85 ILE A N 1
ATOM 640 C CA . ILE A 1 85 ? 2.881 -9.358 -0.081 1.00 82.00 85 ILE A CA 1
ATOM 641 C C . ILE A 1 85 ? 3.592 -8.070 -0.505 1.00 82.00 85 ILE A C 1
ATOM 643 O O . ILE A 1 85 ? 4.473 -8.097 -1.364 1.00 82.00 85 ILE A O 1
ATOM 647 N N . PHE A 1 86 ? 3.258 -6.946 0.130 1.00 79.00 86 PHE A N 1
ATOM 648 C CA . PHE A 1 86 ? 3.841 -5.647 -0.181 1.00 79.00 86 PHE A CA 1
ATOM 649 C C . PHE A 1 86 ? 5.347 -5.615 0.103 1.00 79.00 86 PHE A C 1
ATOM 651 O O . PHE A 1 86 ? 6.118 -5.139 -0.731 1.00 79.00 86 PHE A O 1
ATOM 658 N N . SER A 1 87 ? 5.791 -6.191 1.226 1.00 78.62 87 SER A N 1
ATOM 659 C CA . SER A 1 87 ? 7.221 -6.319 1.541 1.00 78.62 87 SER A CA 1
ATOM 660 C C . SER A 1 87 ? 7.952 -7.194 0.523 1.00 78.62 87 SER A C 1
ATOM 662 O O . SER A 1 87 ? 9.052 -6.844 0.104 1.00 78.62 87 SER A O 1
ATOM 664 N N . GLY A 1 88 ? 7.332 -8.288 0.066 1.00 80.56 88 GLY A N 1
ATOM 665 C CA . GLY A 1 88 ? 7.885 -9.144 -0.985 1.00 80.56 88 GLY A CA 1
ATOM 666 C C . GLY A 1 88 ? 8.056 -8.413 -2.319 1.00 80.56 88 GLY A C 1
ATOM 667 O O . GLY A 1 88 ? 9.119 -8.496 -2.935 1.00 80.56 88 GLY A O 1
ATOM 668 N N . ILE A 1 89 ? 7.053 -7.634 -2.738 1.00 78.75 89 ILE A N 1
ATOM 669 C CA . ILE A 1 89 ? 7.125 -6.846 -3.978 1.00 78.75 89 ILE A CA 1
ATOM 670 C C . ILE A 1 89 ? 8.215 -5.771 -3.874 1.00 78.75 89 ILE A C 1
ATOM 672 O O . ILE A 1 89 ? 9.040 -5.652 -4.779 1.00 78.75 89 ILE A O 1
ATOM 676 N N . ARG A 1 90 ? 8.284 -5.039 -2.751 1.00 74.94 90 ARG A N 1
ATOM 677 C CA . ARG A 1 90 ? 9.330 -4.030 -2.506 1.00 74.94 90 ARG A CA 1
ATOM 678 C C . ARG A 1 90 ? 10.734 -4.631 -2.465 1.00 74.94 90 ARG A C 1
ATOM 680 O O . ARG A 1 90 ? 11.681 -4.020 -2.959 1.00 74.94 90 ARG A O 1
ATOM 687 N N . PHE A 1 91 ? 10.879 -5.827 -1.899 1.00 76.00 91 PHE A N 1
ATOM 688 C CA . PHE A 1 91 ? 12.146 -6.552 -1.901 1.00 76.00 91 PHE A CA 1
ATOM 689 C C . PHE A 1 91 ? 12.562 -6.926 -3.331 1.00 76.00 91 PHE A C 1
ATOM 691 O O . PHE A 1 91 ? 13.706 -6.689 -3.720 1.00 76.00 91 PHE A O 1
ATOM 698 N N . GLY A 1 92 ? 11.616 -7.407 -4.146 1.00 74.50 92 GLY A N 1
ATOM 699 C CA . GLY A 1 92 ? 11.823 -7.670 -5.571 1.00 74.50 92 GLY A CA 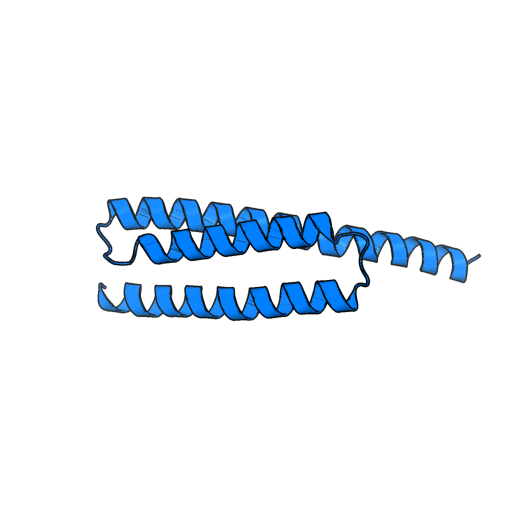1
ATOM 700 C C . GLY A 1 92 ? 12.229 -6.422 -6.362 1.00 74.50 92 GLY A C 1
ATOM 701 O O . GLY A 1 92 ? 13.176 -6.479 -7.145 1.00 74.50 92 GLY A O 1
ATOM 702 N N . GLU A 1 93 ? 11.585 -5.276 -6.115 1.00 71.50 93 GLU A N 1
ATOM 703 C CA . GLU A 1 93 ? 11.988 -3.992 -6.705 1.00 71.50 93 GLU A CA 1
ATOM 704 C C . GLU A 1 93 ? 13.432 -3.623 -6.341 1.00 71.50 93 GLU A C 1
ATOM 706 O O . GLU A 1 93 ? 14.218 -3.277 -7.221 1.00 71.50 93 GLU A O 1
ATOM 711 N N . CYS A 1 94 ? 13.808 -3.736 -5.063 1.00 69.31 94 CYS A N 1
ATOM 712 C CA . CYS A 1 94 ? 15.151 -3.400 -4.585 1.00 69.31 94 CYS A CA 1
ATOM 713 C C . CYS A 1 94 ? 16.231 -4.292 -5.223 1.00 69.31 94 CYS A C 1
ATOM 715 O O . CYS A 1 94 ? 17.278 -3.800 -5.655 1.00 69.31 94 CYS A O 1
ATOM 717 N N . CYS A 1 95 ? 15.962 -5.596 -5.348 1.00 68.56 95 CYS A N 1
ATOM 718 C CA . CYS A 1 95 ? 16.847 -6.534 -6.035 1.00 68.56 95 CYS A CA 1
ATOM 719 C C . CYS A 1 95 ? 17.012 -6.200 -7.521 1.00 68.56 95 CYS A C 1
ATOM 721 O O . CYS A 1 95 ? 18.119 -6.307 -8.050 1.00 68.56 95 CYS A O 1
ATOM 723 N N . THR A 1 96 ? 15.939 -5.781 -8.194 1.00 66.75 96 THR A N 1
ATOM 724 C CA . THR A 1 96 ? 16.014 -5.437 -9.614 1.00 66.75 96 THR A CA 1
ATOM 725 C C . THR A 1 96 ? 16.709 -4.099 -9.844 1.00 66.75 96 THR A C 1
ATOM 727 O O . THR A 1 96 ? 17.549 -4.013 -10.731 1.00 66.75 96 THR A O 1
ATOM 730 N N . VAL A 1 97 ? 16.451 -3.076 -9.024 1.00 63.06 97 VAL A N 1
ATOM 731 C CA . VAL A 1 97 ? 17.139 -1.776 -9.129 1.00 63.06 97 VAL A CA 1
ATOM 732 C C . VAL A 1 97 ? 18.647 -1.923 -8.895 1.00 63.06 97 VAL A C 1
ATOM 734 O O . VAL A 1 97 ? 19.426 -1.359 -9.656 1.00 63.06 97 VAL A O 1
ATOM 737 N N . LYS A 1 98 ? 19.076 -2.746 -7.925 1.00 59.47 98 LYS A N 1
ATOM 738 C CA . LYS A 1 98 ? 20.503 -3.053 -7.700 1.00 59.47 98 LYS A CA 1
ATOM 739 C C . LYS A 1 98 ? 21.201 -3.726 -8.884 1.00 59.47 98 LYS A C 1
ATOM 741 O O . LYS A 1 98 ? 22.419 -3.713 -8.935 1.00 59.47 98 LYS A O 1
ATOM 746 N N . LYS A 1 99 ? 20.460 -4.351 -9.801 1.00 52.06 99 LYS A N 1
ATOM 747 C CA . LYS A 1 99 ? 21.028 -4.991 -10.997 1.00 52.06 99 LYS A CA 1
ATOM 748 C C . LYS A 1 99 ? 21.348 -4.001 -12.121 1.00 52.06 99 LYS A C 1
ATOM 750 O O . LYS A 1 99 ? 22.049 -4.380 -13.051 1.00 52.06 99 LYS A O 1
ATOM 755 N N . TYR A 1 100 ? 20.809 -2.783 -12.059 1.00 48.56 100 TYR A N 1
ATOM 756 C CA . TYR A 1 100 ? 20.965 -1.744 -13.086 1.00 48.56 100 TYR A CA 1
ATOM 757 C C . TYR A 1 100 ? 21.832 -0.558 -12.627 1.00 48.56 100 TYR A C 1
ATOM 759 O O . TYR A 1 100 ? 21.939 0.423 -13.360 1.00 48.56 100 TYR A O 1
ATOM 767 N N . LEU A 1 101 ? 22.410 -0.641 -11.426 1.00 48.28 101 LEU A N 1
ATOM 768 C CA . LEU A 1 101 ? 23.290 0.350 -10.803 1.00 48.28 101 LEU A CA 1
ATOM 769 C C . LEU A 1 101 ? 24.693 -0.251 -10.694 1.00 48.28 101 LEU A C 1
ATOM 771 O O . LEU A 1 101 ? 25.658 0.468 -11.022 1.00 48.28 101 LEU A O 1
#

Radius of gyration: 17.54 Å; chains: 1; bounding box: 42×19×54 Å